Protein AF-A0A542E0C7-F1 (afdb_monomer_lite)

Radius of gyration: 16.51 Å; chains: 1; bounding box: 50×27×41 Å

Sequence (167 aa):
MDDLGLLSSGLLVVATDVERTTGIRLVLTPWDDPAEGVAALLHTDTERPTHAVWETIGLLGPGAGLALHPPRAHPTGLASPYGDLSALDTAHDVADVAQQVTQMVLWENGSDPTWPPCPDHGGVHPLRPRLDTPGWDGQERPDRPVASVRWTCPSGGGSVPVGALAP

Secondary structure (DSSP, 8-state):
--HHHHHHHHHHHHHHHHHHHH---EEEEEEEETTTTEEEEEEETT----EEESSGGGGGSTTEEEEEPPPP---TT---TTS-HHHHHHHHHHHHHHHHHHHHHHHHTTS----SBPSSSTTT-B-EEEEEPPPSSS---TTSPPSEEEEE-TTSS-EEETT----

pLDDT: mean 83.06, std 15.08, range [42.06, 96.88]

Foldseek 3Di:
DFQVVLLVVLLVLQQLQLCQPPVWGKDWAADDDVVVQFGTFIATPVAAAPDEDCALVVVPDGRYTHTDHGQDDDPPDDDDPLPDVSSQVSSQRSNQSSLSRSLSVCVVVVHQSQPPADPVDGSPHHFHWDWDDPDPPPDPDVPDDRTAIWRHDPVDDDIGGRSPHHD

Organism: NCBI:txid402171

Structure (mmCIF, N/CA/C/O backbone):
data_AF-A0A542E0C7-F1
#
_entry.id   AF-A0A542E0C7-F1
#
loop_
_atom_site.group_PDB
_atom_site.id
_atom_site.type_symbol
_atom_site.label_atom_id
_atom_site.label_alt_id
_atom_site.label_comp_id
_atom_site.label_asym_id
_atom_site.label_entity_id
_atom_site.label_seq_id
_atom_site.pdbx_PDB_ins_code
_atom_site.Cartn_x
_atom_site.Cartn_y
_atom_site.Cartn_z
_atom_site.occupancy
_atom_site.B_iso_or_equiv
_atom_site.auth_seq_id
_atom_site.auth_comp_id
_atom_site.auth_asym_id
_atom_site.auth_atom_id
_atom_site.pdbx_PDB_model_num
ATOM 1 N N . MET A 1 1 ? 9.507 -11.228 -16.740 1.00 58.22 1 MET A N 1
ATOM 2 C CA . MET A 1 1 ? 8.459 -11.066 -15.717 1.00 58.22 1 MET A CA 1
ATOM 3 C C . MET A 1 1 ? 7.371 -10.244 -16.378 1.00 58.22 1 MET A C 1
ATOM 5 O O . MET A 1 1 ? 7.741 -9.339 -17.114 1.00 58.22 1 MET A O 1
ATOM 9 N N . ASP A 1 2 ? 6.104 -10.627 -16.257 1.00 80.31 2 ASP A N 1
ATOM 10 C CA . ASP A 1 2 ? 4.994 -9.798 -16.738 1.00 80.31 2 ASP A CA 1
ATOM 11 C C . ASP A 1 2 ? 4.664 -8.702 -15.706 1.00 80.31 2 ASP A C 1
ATOM 13 O O . ASP A 1 2 ? 5.127 -8.753 -14.562 1.00 80.31 2 ASP A O 1
ATOM 17 N N . ASP A 1 3 ? 3.896 -7.695 -16.119 1.00 80.94 3 ASP A N 1
ATOM 18 C CA . ASP A 1 3 ? 3.564 -6.518 -15.302 1.00 80.94 3 ASP A CA 1
ATOM 19 C C . ASP A 1 3 ? 2.881 -6.900 -13.981 1.00 80.94 3 ASP A C 1
ATOM 21 O O . ASP A 1 3 ? 3.204 -6.375 -12.912 1.00 80.94 3 ASP A O 1
ATOM 25 N N . LEU A 1 4 ? 1.987 -7.891 -14.034 1.00 86.06 4 LEU A N 1
ATOM 26 C CA . LEU A 1 4 ? 1.304 -8.421 -12.858 1.00 86.06 4 LEU A CA 1
ATOM 27 C C . LEU A 1 4 ? 2.268 -9.146 -11.905 1.00 86.06 4 LEU A C 1
ATOM 29 O O . LEU A 1 4 ? 2.101 -9.066 -10.686 1.00 86.06 4 LEU A O 1
ATOM 33 N N . GLY A 1 5 ? 3.298 -9.818 -12.425 1.00 86.31 5 GLY A N 1
ATOM 34 C CA . GLY A 1 5 ? 4.353 -10.426 -11.620 1.00 86.31 5 GLY A CA 1
ATOM 35 C C . GLY A 1 5 ? 5.178 -9.397 -10.839 1.00 86.31 5 GLY A C 1
ATOM 36 O O . GLY A 1 5 ? 5.516 -9.645 -9.676 1.00 86.31 5 GLY A O 1
ATOM 37 N N . LEU A 1 6 ? 5.454 -8.228 -11.431 1.00 84.62 6 LEU A N 1
ATOM 38 C CA . LEU A 1 6 ? 6.149 -7.126 -10.752 1.00 84.62 6 LEU A CA 1
ATOM 39 C C . LEU A 1 6 ? 5.286 -6.519 -9.639 1.00 84.62 6 LEU A C 1
ATOM 41 O O . LEU A 1 6 ? 5.755 -6.395 -8.506 1.00 84.62 6 LEU A O 1
ATOM 45 N N . LEU A 1 7 ? 4.011 -6.235 -9.927 1.00 88.81 7 LEU A N 1
ATOM 46 C CA . LEU A 1 7 ? 3.052 -5.747 -8.928 1.00 88.81 7 LEU A CA 1
ATOM 47 C C . LEU A 1 7 ? 2.892 -6.735 -7.765 1.00 88.81 7 LEU A C 1
ATOM 49 O O . LEU A 1 7 ? 2.944 -6.341 -6.601 1.00 88.81 7 LEU A O 1
ATOM 53 N N . SER A 1 8 ? 2.765 -8.030 -8.069 1.00 90.94 8 SER A N 1
ATOM 54 C CA . SER A 1 8 ? 2.620 -9.083 -7.054 1.00 90.94 8 SER A CA 1
ATOM 55 C C . SER A 1 8 ? 3.853 -9.185 -6.154 1.00 90.94 8 SER A C 1
ATOM 57 O O . SER A 1 8 ? 3.728 -9.336 -4.938 1.00 90.94 8 SER A O 1
ATOM 59 N N . SER A 1 9 ? 5.049 -9.072 -6.739 1.00 89.38 9 SER A N 1
ATOM 60 C CA . SER A 1 9 ? 6.309 -9.102 -5.990 1.00 89.38 9 SER A CA 1
ATOM 61 C C . SER A 1 9 ? 6.451 -7.880 -5.081 1.00 89.38 9 SER A C 1
ATOM 63 O O . SER A 1 9 ? 6.821 -8.029 -3.918 1.00 89.38 9 SER A O 1
ATOM 65 N N . GLY A 1 10 ? 6.110 -6.686 -5.581 1.00 89.12 10 GLY A N 1
ATOM 66 C CA . GLY A 1 10 ? 6.085 -5.457 -4.785 1.00 89.12 10 GLY A CA 1
ATOM 67 C C . GLY A 1 10 ? 5.090 -5.541 -3.627 1.00 89.12 10 GLY A C 1
ATOM 68 O O . GLY A 1 10 ? 5.443 -5.222 -2.489 1.00 89.12 10 GLY A O 1
ATOM 69 N N . LEU A 1 11 ? 3.878 -6.051 -3.883 1.00 93.75 11 LEU A N 1
ATOM 70 C CA . LEU A 1 11 ? 2.863 -6.177 -2.839 1.00 93.75 11 LEU A CA 1
ATOM 71 C C . LEU A 1 11 ? 3.296 -7.145 -1.747 1.00 93.75 11 LEU A C 1
ATOM 73 O O . LEU A 1 11 ? 3.099 -6.835 -0.581 1.00 93.75 11 LEU A O 1
ATOM 77 N N . LEU A 1 12 ? 3.890 -8.289 -2.084 1.00 93.31 12 LEU A N 1
ATOM 78 C CA . LEU A 1 12 ? 4.292 -9.276 -1.078 1.00 93.31 12 LEU A CA 1
ATOM 79 C C . LEU A 1 12 ? 5.189 -8.662 0.012 1.00 93.31 12 LEU A C 1
ATOM 81 O O . LEU A 1 12 ? 5.022 -8.947 1.202 1.00 93.31 12 LEU A O 1
ATOM 85 N N . VAL A 1 13 ? 6.119 -7.795 -0.394 1.00 90.12 13 VAL A N 1
ATOM 86 C CA . VAL A 1 13 ? 7.037 -7.114 0.525 1.00 90.12 13 VAL A CA 1
ATOM 87 C C . VAL A 1 13 ? 6.277 -6.133 1.423 1.00 90.12 13 VAL A C 1
ATOM 89 O O . VAL A 1 13 ? 6.452 -6.154 2.639 1.00 90.12 13 VAL A O 1
ATOM 92 N N . VAL A 1 14 ? 5.395 -5.313 0.848 1.00 94.25 14 VAL A N 1
ATOM 93 C CA . VAL A 1 14 ? 4.650 -4.286 1.594 1.00 94.25 14 VAL A CA 1
ATOM 94 C C . VAL A 1 14 ? 3.541 -4.884 2.467 1.00 94.25 14 VAL A C 1
ATOM 96 O O . VAL A 1 14 ? 3.353 -4.467 3.605 1.00 94.25 14 VAL A O 1
ATOM 99 N N . ALA A 1 15 ? 2.822 -5.893 1.980 1.00 95.06 15 ALA A N 1
ATOM 100 C CA . ALA A 1 15 ? 1.766 -6.575 2.723 1.00 95.06 15 ALA A CA 1
ATOM 101 C C . ALA A 1 15 ? 2.311 -7.238 3.995 1.00 95.06 15 ALA A C 1
ATOM 103 O O . ALA A 1 15 ? 1.631 -7.250 5.018 1.00 95.06 15 ALA A O 1
ATOM 104 N N . THR A 1 16 ? 3.560 -7.716 3.959 1.00 93.81 16 THR A N 1
ATOM 105 C CA . THR A 1 16 ? 4.248 -8.244 5.145 1.00 93.81 16 THR A CA 1
ATOM 106 C C . THR A 1 16 ? 4.406 -7.174 6.230 1.00 93.81 16 THR A C 1
ATOM 108 O O . THR A 1 16 ? 4.175 -7.452 7.406 1.00 93.81 16 THR A O 1
ATOM 111 N N . ASP A 1 17 ? 4.787 -5.955 5.849 1.00 95.75 17 ASP A N 1
ATOM 112 C CA . ASP A 1 17 ? 4.906 -4.817 6.765 1.00 95.75 17 ASP A CA 1
ATOM 113 C C . ASP A 1 17 ? 3.545 -4.440 7.370 1.00 95.75 17 ASP A C 1
ATOM 115 O O . ASP A 1 17 ? 3.432 -4.267 8.587 1.00 95.75 17 ASP A O 1
ATOM 119 N N . VAL A 1 18 ? 2.508 -4.349 6.528 1.00 96.88 18 VAL A N 1
ATOM 120 C CA . VAL A 1 18 ? 1.135 -4.020 6.943 1.00 96.88 18 VAL A CA 1
ATOM 121 C C . VAL A 1 18 ? 0.612 -5.054 7.938 1.00 96.88 18 VAL A C 1
ATOM 123 O O . VAL A 1 18 ? 0.229 -4.686 9.050 1.00 96.88 18 VAL A O 1
ATOM 126 N N . GLU A 1 19 ? 0.649 -6.345 7.592 1.00 96.06 19 GLU A N 1
ATOM 127 C CA . GLU A 1 19 ? 0.102 -7.410 8.441 1.00 96.06 19 GLU A CA 1
ATOM 128 C C . GLU A 1 19 ? 0.834 -7.481 9.787 1.00 96.06 19 GLU A C 1
ATOM 130 O O . GLU A 1 19 ? 0.191 -7.594 10.829 1.00 96.06 19 GLU A O 1
ATOM 135 N N . ARG A 1 20 ? 2.168 -7.343 9.802 1.00 94.44 20 ARG A N 1
ATOM 136 C CA . ARG A 1 20 ? 2.957 -7.390 11.046 1.00 94.44 20 ARG A CA 1
ATOM 137 C C . ARG A 1 20 ? 2.637 -6.259 12.013 1.00 94.44 20 ARG A C 1
ATOM 139 O O . ARG A 1 20 ? 2.642 -6.490 13.216 1.00 94.44 20 ARG A O 1
ATOM 146 N N . THR A 1 21 ? 2.407 -5.055 11.498 1.00 95.06 21 THR A N 1
ATOM 147 C CA . THR A 1 21 ? 2.289 -3.839 12.320 1.00 95.06 21 THR A CA 1
ATOM 148 C C . THR A 1 21 ? 0.849 -3.440 12.620 1.00 95.06 21 THR A C 1
ATOM 150 O O . THR A 1 21 ? 0.605 -2.702 13.569 1.00 95.06 21 THR A O 1
ATOM 153 N N . THR A 1 22 ? -0.115 -3.917 11.829 1.00 95.81 22 THR A N 1
ATOM 154 C CA . THR A 1 22 ? -1.529 -3.523 11.954 1.00 95.81 22 THR A CA 1
ATOM 155 C C . THR A 1 22 ? -2.492 -4.705 12.031 1.00 95.81 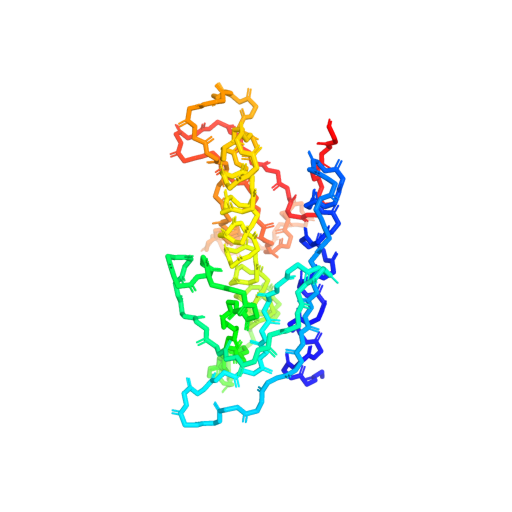22 THR A C 1
ATOM 157 O O . THR A 1 22 ? -3.637 -4.530 12.439 1.00 95.81 22 THR A O 1
ATOM 160 N N . GLY A 1 23 ? -2.067 -5.905 11.623 1.00 94.94 23 GLY A N 1
ATOM 161 C CA . GLY A 1 23 ? -2.951 -7.059 11.445 1.00 94.94 23 GLY A CA 1
ATOM 162 C C . GLY A 1 23 ? -3.857 -6.984 10.208 1.00 94.94 23 GLY A C 1
ATOM 163 O O . GLY A 1 23 ? -4.619 -7.920 9.973 1.00 94.94 23 GLY A O 1
ATOM 164 N N . ILE A 1 24 ? -3.787 -5.912 9.410 1.00 95.44 24 ILE A N 1
ATOM 165 C CA . ILE A 1 24 ? -4.554 -5.769 8.166 1.00 95.44 24 ILE A CA 1
ATOM 166 C C . ILE A 1 24 ? -3.918 -6.642 7.080 1.00 95.44 24 ILE A C 1
ATOM 168 O O . ILE A 1 24 ? -2.702 -6.638 6.887 1.00 95.44 24 ILE A O 1
ATOM 172 N N . ARG A 1 25 ? -4.747 -7.380 6.342 1.00 95.94 25 ARG A N 1
ATOM 173 C CA . ARG A 1 25 ? -4.317 -8.194 5.202 1.00 95.94 25 ARG A CA 1
ATOM 174 C C . ARG A 1 25 ? -4.708 -7.526 3.899 1.00 95.94 25 ARG A C 1
ATOM 176 O O . ARG A 1 25 ? -5.879 -7.222 3.686 1.00 95.94 25 ARG A O 1
ATOM 183 N N . LEU A 1 26 ? -3.721 -7.332 3.030 1.00 95.44 26 LEU A N 1
ATOM 184 C CA . LEU A 1 26 ? -3.912 -6.759 1.702 1.00 95.44 26 LEU A CA 1
ATOM 185 C C . LEU A 1 26 ? -3.899 -7.842 0.626 1.00 95.44 26 LEU A C 1
ATOM 187 O O . LEU A 1 26 ? -3.150 -8.816 0.711 1.00 95.44 26 LEU A O 1
ATOM 191 N N . VAL A 1 27 ? -4.704 -7.633 -0.411 1.00 95.00 27 VAL A N 1
ATOM 192 C CA . VAL A 1 27 ? -4.847 -8.531 -1.557 1.00 95.00 27 VAL A CA 1
ATOM 193 C C . VAL A 1 27 ? -4.710 -7.734 -2.848 1.00 95.00 27 VAL A C 1
ATOM 195 O O . VAL A 1 27 ? -5.273 -6.647 -2.978 1.00 95.00 27 VAL A O 1
ATOM 198 N N . LEU A 1 28 ? -3.969 -8.298 -3.807 1.00 94.44 28 LEU A N 1
ATOM 199 C CA . LEU A 1 28 ? -3.942 -7.834 -5.191 1.00 94.44 28 LEU A CA 1
ATOM 200 C C . LEU A 1 28 ? -4.913 -8.672 -6.015 1.00 94.44 28 LEU A C 1
ATOM 202 O O . LEU A 1 28 ? -4.738 -9.888 -6.120 1.00 94.44 28 LEU A O 1
ATOM 206 N N . THR A 1 29 ? -5.882 -8.025 -6.649 1.00 93.81 29 THR A N 1
ATOM 207 C CA . THR A 1 29 ? -6.764 -8.676 -7.621 1.00 93.81 29 THR A CA 1
ATOM 208 C C . THR A 1 29 ? -6.445 -8.150 -9.019 1.00 93.81 29 THR A C 1
ATOM 210 O O . THR A 1 29 ? -6.456 -6.933 -9.206 1.00 93.81 29 THR A O 1
ATOM 213 N N . PRO A 1 30 ? -6.161 -9.016 -10.013 1.00 93.31 30 PRO A N 1
ATOM 214 C CA . PRO A 1 30 ? -5.972 -8.581 -11.394 1.00 93.31 30 PRO A CA 1
ATOM 215 C C . PRO A 1 30 ? -7.197 -7.824 -11.907 1.00 93.31 30 PRO A C 1
ATOM 217 O O . PRO A 1 30 ? -8.332 -8.223 -11.640 1.00 93.31 30 PRO A O 1
ATOM 220 N N . TRP A 1 31 ? -6.965 -6.753 -12.657 1.00 92.38 31 TRP A N 1
ATOM 221 C CA . TRP A 1 31 ? -8.019 -5.902 -13.193 1.00 92.38 31 TRP A CA 1
ATOM 222 C C . TRP A 1 31 ? -7.640 -5.481 -14.605 1.00 92.38 31 TRP A C 1
ATOM 224 O O . TRP A 1 31 ? -6.596 -4.874 -14.796 1.00 92.38 31 TRP A O 1
ATOM 234 N N . ASP A 1 32 ? -8.453 -5.847 -15.590 1.00 85.00 32 ASP A N 1
ATOM 235 C CA . ASP A 1 32 ? -8.175 -5.579 -17.003 1.00 85.00 32 ASP A CA 1
ATOM 236 C C . ASP A 1 32 ? -9.035 -4.404 -17.475 1.00 85.00 32 ASP A C 1
ATOM 238 O O . ASP A 1 32 ? -10.106 -4.591 -18.055 1.00 85.00 32 ASP A O 1
ATOM 242 N N . ASP A 1 33 ? -8.592 -3.186 -17.150 1.00 85.88 33 ASP A N 1
ATOM 243 C CA . ASP A 1 33 ? -9.200 -1.951 -17.653 1.00 85.88 33 ASP A CA 1
ATOM 244 C C . ASP A 1 33 ? -8.176 -1.152 -18.475 1.00 85.88 33 ASP A C 1
ATOM 246 O O . ASP A 1 33 ? -7.495 -0.260 -17.957 1.00 85.88 33 ASP A O 1
ATOM 250 N N . PRO A 1 34 ? -8.036 -1.464 -19.775 1.00 78.12 34 PRO A N 1
ATOM 251 C CA . PRO A 1 34 ? -7.058 -0.814 -20.638 1.00 78.12 34 PRO A CA 1
ATOM 252 C C . PRO A 1 34 ? -7.439 0.623 -21.015 1.00 78.12 34 PRO A C 1
ATOM 254 O O . PRO A 1 34 ? -6.571 1.365 -21.471 1.00 78.12 34 PRO A O 1
ATOM 257 N N . ALA A 1 35 ? -8.707 1.025 -20.860 1.00 84.44 35 ALA A N 1
ATOM 258 C CA . ALA A 1 35 ? -9.133 2.398 -21.136 1.00 84.44 35 ALA A CA 1
ATOM 259 C C . ALA A 1 35 ? -8.595 3.355 -20.066 1.00 84.44 35 ALA A C 1
ATOM 261 O O . ALA A 1 35 ? -8.113 4.441 -20.385 1.00 84.44 35 ALA A O 1
ATOM 262 N N . GLU A 1 36 ? -8.623 2.895 -18.819 1.00 84.00 36 GLU A N 1
ATOM 263 C CA . GLU A 1 36 ? -8.136 3.614 -17.645 1.00 84.00 36 GLU A CA 1
ATOM 264 C C . GLU A 1 36 ? -6.675 3.255 -17.296 1.00 84.00 36 GLU A C 1
ATOM 266 O O . GLU A 1 36 ? -6.045 3.882 -16.446 1.00 84.00 36 GLU A O 1
ATOM 271 N N . GLY A 1 37 ? -6.098 2.256 -17.971 1.00 86.81 37 GLY A N 1
ATOM 272 C CA . GLY A 1 37 ? -4.717 1.817 -17.768 1.00 86.81 37 GLY A CA 1
ATOM 273 C C . GLY A 1 37 ? -4.484 1.145 -16.414 1.00 86.81 37 GLY A C 1
ATOM 274 O O . GLY A 1 37 ? -3.374 1.214 -15.886 1.00 86.81 37 GLY A O 1
ATOM 275 N N . VAL A 1 38 ? -5.513 0.531 -15.831 1.00 89.56 38 VAL A N 1
ATOM 276 C CA . VAL A 1 38 ? -5.438 -0.180 -14.548 1.00 89.56 38 VAL A CA 1
ATOM 277 C C . VAL A 1 38 ? -5.121 -1.647 -14.819 1.00 89.56 38 VAL A C 1
ATOM 279 O O . VAL A 1 38 ? -5.756 -2.261 -15.671 1.00 89.56 38 VAL A O 1
ATOM 282 N N . ALA A 1 39 ? -4.139 -2.195 -14.099 1.00 90.75 39 ALA A N 1
ATOM 283 C CA . ALA A 1 39 ? -3.708 -3.592 -14.227 1.00 90.75 39 ALA A CA 1
ATOM 284 C C . ALA A 1 39 ? -4.129 -4.464 -13.032 1.00 90.75 39 ALA A C 1
ATOM 286 O O . ALA A 1 39 ? -4.224 -5.691 -13.137 1.00 90.75 39 ALA A O 1
ATOM 287 N N . ALA A 1 40 ? -4.346 -3.847 -11.870 1.00 93.75 40 ALA A N 1
ATOM 288 C CA . ALA A 1 40 ? -4.770 -4.539 -10.665 1.00 93.75 40 ALA A CA 1
ATOM 289 C C . ALA A 1 40 ? -5.458 -3.589 -9.682 1.00 93.75 40 ALA A C 1
ATOM 291 O O . ALA A 1 40 ? -5.297 -2.372 -9.758 1.00 93.75 40 ALA A O 1
ATOM 292 N N . LEU A 1 41 ? -6.190 -4.161 -8.731 1.00 94.88 41 LEU A N 1
ATOM 293 C CA . LEU A 1 41 ? -6.765 -3.462 -7.589 1.00 94.88 41 LEU A CA 1
ATOM 294 C C . LEU A 1 41 ? -6.130 -3.959 -6.297 1.00 94.88 41 LEU A C 1
ATOM 296 O O . LEU A 1 41 ? -6.019 -5.169 -6.083 1.00 94.88 41 LEU A O 1
ATOM 300 N N . LEU A 1 42 ? -5.765 -3.021 -5.428 1.00 95.44 42 LEU A N 1
ATOM 301 C CA . LEU A 1 42 ? -5.356 -3.285 -4.057 1.00 95.44 42 LEU A CA 1
ATOM 302 C C . LEU A 1 42 ? -6.529 -3.049 -3.105 1.00 95.44 42 LEU A C 1
ATOM 304 O O . LEU A 1 42 ? -7.162 -1.995 -3.140 1.00 95.44 42 LEU A O 1
ATOM 308 N N . HIS A 1 43 ? -6.809 -4.018 -2.242 1.00 94.75 43 HIS A N 1
ATOM 309 C CA . HIS A 1 43 ? -7.902 -3.945 -1.270 1.00 94.75 43 HIS A CA 1
ATOM 310 C C . HIS A 1 43 ? -7.613 -4.832 -0.053 1.00 94.75 43 HIS A C 1
ATOM 312 O O . HIS A 1 43 ? -6.593 -5.529 -0.011 1.00 94.75 43 HIS A O 1
ATOM 318 N N . THR A 1 44 ? -8.500 -4.814 0.942 1.00 93.75 44 THR A N 1
ATOM 319 C CA . THR A 1 44 ? -8.405 -5.725 2.095 1.00 93.75 44 THR A CA 1
ATOM 320 C C . THR A 1 44 ? -8.932 -7.124 1.764 1.00 93.75 44 THR A C 1
ATOM 322 O O . THR A 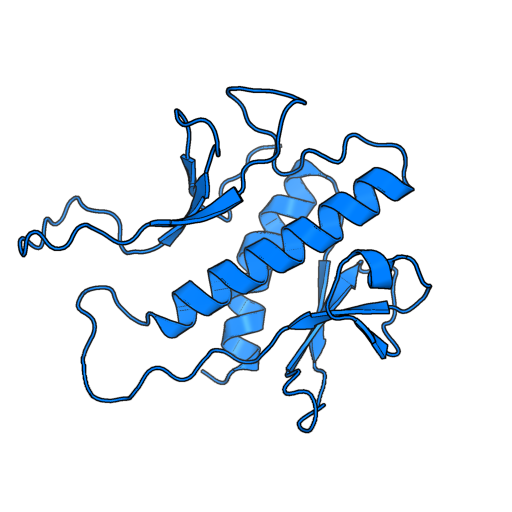1 44 ? -9.760 -7.292 0.870 1.00 93.75 44 THR A O 1
ATOM 325 N N . ASP A 1 45 ? -8.490 -8.160 2.481 1.00 92.12 45 ASP A N 1
ATOM 326 C CA . ASP A 1 45 ? -8.930 -9.548 2.240 1.00 92.12 45 ASP A CA 1
ATOM 327 C C . ASP A 1 45 ? -10.414 -9.821 2.556 1.00 92.12 45 ASP A C 1
ATOM 329 O O . ASP A 1 45 ? -10.965 -10.848 2.147 1.00 92.12 45 ASP A O 1
ATOM 333 N N . THR A 1 46 ? -11.079 -8.895 3.246 1.00 86.75 46 THR A N 1
ATOM 334 C CA . THR A 1 46 ? -12.517 -8.940 3.536 1.00 86.75 46 THR A CA 1
ATOM 335 C C . THR A 1 46 ? -13.367 -8.374 2.396 1.00 86.75 46 THR A C 1
ATOM 337 O O . THR A 1 46 ? -14.565 -8.665 2.316 1.00 86.75 46 THR A O 1
ATOM 340 N N . GLU A 1 47 ? -12.761 -7.611 1.488 1.00 84.56 47 GLU A N 1
ATOM 341 C CA . GLU A 1 47 ? -13.433 -6.959 0.370 1.00 84.56 47 GLU A CA 1
ATOM 342 C C . GLU A 1 47 ? -13.356 -7.786 -0.913 1.00 84.56 47 GLU A C 1
ATOM 344 O O . GLU A 1 47 ? -12.411 -8.530 -1.179 1.00 84.56 47 GLU A O 1
ATOM 349 N N . ARG A 1 48 ? -14.383 -7.633 -1.752 1.00 88.50 48 ARG A N 1
ATOM 350 C CA . ARG A 1 48 ? -14.389 -8.130 -3.130 1.00 88.50 48 ARG A CA 1
ATOM 351 C C . ARG A 1 48 ? -14.618 -6.939 -4.045 1.00 88.50 48 ARG A C 1
ATOM 353 O O . ARG A 1 48 ? -15.771 -6.516 -4.167 1.00 88.50 48 ARG A O 1
ATOM 360 N N . PRO A 1 49 ? -13.559 -6.366 -4.633 1.00 90.94 49 PRO A N 1
ATOM 361 C CA . PRO A 1 49 ? -13.705 -5.160 -5.416 1.00 90.94 49 PRO A CA 1
ATOM 362 C C . PRO A 1 49 ? -14.570 -5.424 -6.653 1.00 90.94 49 PRO A C 1
ATOM 364 O O . PRO A 1 49 ? -14.469 -6.459 -7.311 1.00 90.94 49 PRO A O 1
ATOM 367 N N . THR A 1 50 ? -15.451 -4.477 -6.944 1.00 92.75 50 THR A N 1
ATOM 368 C CA . THR A 1 50 ? -16.377 -4.477 -8.087 1.00 92.75 50 THR A CA 1
ATOM 369 C C . THR A 1 50 ? -16.157 -3.277 -9.001 1.00 92.75 50 THR A C 1
ATOM 371 O O . THR A 1 50 ? -16.708 -3.236 -10.098 1.00 92.75 50 THR A O 1
ATOM 374 N N . HIS A 1 51 ? -15.355 -2.312 -8.556 1.00 91.88 51 HIS A N 1
ATOM 375 C CA . HIS A 1 51 ? -14.971 -1.128 -9.303 1.00 91.88 51 HIS A CA 1
ATOM 376 C C . HIS A 1 51 ? -13.611 -0.620 -8.811 1.00 91.88 51 HIS A C 1
ATOM 378 O O . HIS A 1 51 ? -13.228 -0.837 -7.658 1.00 91.88 51 HIS A O 1
ATOM 384 N N . ALA A 1 52 ? -12.900 0.059 -9.706 1.00 92.12 52 ALA A N 1
ATOM 385 C CA . ALA A 1 52 ? -11.627 0.702 -9.426 1.00 92.12 52 ALA A CA 1
ATOM 386 C C . ALA A 1 52 ? -11.848 2.106 -8.847 1.00 92.12 52 ALA A C 1
ATOM 388 O O . ALA A 1 52 ? -12.709 2.848 -9.327 1.00 92.12 52 ALA A O 1
ATOM 389 N N . VAL A 1 53 ? -11.043 2.491 -7.859 1.00 91.94 53 VAL A N 1
ATOM 390 C CA . VAL A 1 53 ? -10.948 3.878 -7.386 1.00 91.94 53 VAL A CA 1
ATOM 391 C C . VAL A 1 53 ? -9.511 4.357 -7.482 1.00 91.94 53 VAL A C 1
ATOM 393 O O . VAL A 1 53 ? -8.589 3.570 -7.333 1.00 91.94 53 VAL A O 1
ATOM 396 N N . TRP A 1 54 ? -9.311 5.642 -7.744 1.00 88.94 54 TRP A N 1
ATOM 397 C CA . TRP A 1 54 ? -7.978 6.218 -7.961 1.00 88.94 54 TRP A CA 1
ATOM 398 C C . TRP A 1 54 ? -7.386 6.864 -6.712 1.00 88.94 54 TRP A C 1
ATOM 400 O O . TRP A 1 54 ? -6.177 7.032 -6.600 1.00 88.94 54 TRP A O 1
ATOM 410 N N . GLU A 1 55 ? -8.254 7.228 -5.774 1.00 87.31 55 GLU A N 1
ATOM 411 C CA . GLU A 1 55 ? -7.905 7.930 -4.550 1.00 87.31 55 GLU A CA 1
ATOM 412 C C . GLU A 1 55 ? -8.578 7.241 -3.365 1.00 87.31 55 GLU A C 1
ATOM 414 O O . GLU A 1 55 ? -9.692 6.718 -3.471 1.00 87.31 55 GLU A O 1
ATOM 419 N N . THR A 1 56 ? -7.930 7.304 -2.207 1.00 85.00 56 THR A N 1
ATOM 420 C CA . THR A 1 56 ? -8.417 6.721 -0.949 1.00 85.00 56 THR A CA 1
ATOM 421 C C . THR A 1 56 ? -9.786 7.199 -0.513 1.00 85.00 56 THR A C 1
ATOM 423 O O . THR A 1 56 ? -10.531 6.429 0.081 1.00 85.00 56 THR A O 1
ATOM 426 N N . ILE A 1 57 ? -10.158 8.443 -0.823 1.00 79.69 57 ILE A N 1
ATOM 427 C CA . ILE A 1 57 ? -11.496 8.953 -0.505 1.00 79.69 57 ILE A CA 1
ATOM 428 C C . ILE A 1 57 ? -12.601 8.158 -1.220 1.00 79.69 57 ILE A C 1
ATOM 430 O O . ILE A 1 57 ? -13.710 8.050 -0.703 1.00 79.69 57 ILE A O 1
ATOM 434 N N . GLY A 1 58 ? -12.294 7.561 -2.377 1.00 80.06 58 GLY A N 1
ATOM 435 C CA . GLY A 1 58 ? -13.195 6.661 -3.093 1.00 80.06 58 GLY A CA 1
ATOM 436 C C . GLY A 1 58 ? -13.289 5.263 -2.474 1.00 80.06 58 GLY A C 1
ATOM 437 O O . GLY A 1 58 ? -14.246 4.549 -2.756 1.00 80.06 58 GLY A O 1
ATOM 438 N N . LEU A 1 59 ? -12.341 4.877 -1.612 1.00 83.12 59 LEU A N 1
ATOM 439 C CA . LEU A 1 59 ? -12.277 3.547 -0.997 1.00 83.12 59 LEU A CA 1
ATOM 440 C C . LEU A 1 59 ? -13.354 3.327 0.081 1.00 83.12 59 LEU A C 1
ATOM 442 O O . LEU A 1 59 ? -13.652 2.190 0.408 1.00 83.12 59 LEU A O 1
ATOM 446 N N . LEU A 1 60 ? -13.991 4.392 0.581 1.00 75.56 60 LEU A N 1
ATOM 447 C CA . LEU A 1 60 ? -15.012 4.362 1.647 1.00 75.56 60 LEU A CA 1
ATOM 448 C C . LEU A 1 60 ? -16.290 3.550 1.308 1.00 75.56 60 LEU A C 1
ATOM 450 O O . LEU A 1 60 ? -17.222 3.480 2.112 1.00 75.56 60 LEU A O 1
ATOM 454 N N . GLY A 1 61 ? -16.404 3.013 0.090 1.00 75.19 61 GLY A N 1
ATOM 455 C CA . GLY A 1 61 ? -17.561 2.259 -0.385 1.00 75.19 61 GLY A CA 1
ATOM 456 C C . GLY A 1 61 ? -17.328 0.743 -0.366 1.00 75.19 61 GLY A C 1
ATOM 457 O O . GLY A 1 61 ? -16.252 0.286 -0.747 1.00 75.19 61 GLY A O 1
ATOM 458 N N . PRO A 1 62 ? -18.341 -0.075 -0.016 1.00 75.06 62 PRO A N 1
ATOM 459 C CA . PRO A 1 62 ? -18.197 -1.525 -0.043 1.00 75.06 62 PRO A CA 1
ATOM 460 C C . PRO A 1 62 ? -17.848 -2.017 -1.453 1.00 75.06 62 PRO A C 1
ATOM 462 O O . PRO A 1 62 ? -18.513 -1.673 -2.432 1.00 75.06 62 PRO A O 1
ATOM 465 N N . GLY A 1 63 ? -16.826 -2.870 -1.542 1.00 83.06 63 GLY A N 1
ATOM 466 C CA . GLY A 1 63 ? -16.377 -3.434 -2.813 1.00 83.06 63 GLY A CA 1
ATOM 467 C C . GLY A 1 63 ? -15.637 -2.434 -3.705 1.00 83.06 63 GLY A C 1
ATOM 468 O O . GLY A 1 63 ? -15.672 -2.597 -4.926 1.00 83.06 63 GLY A O 1
ATOM 469 N N . ALA A 1 64 ? -14.995 -1.420 -3.125 1.00 87.50 64 ALA A N 1
ATOM 470 C CA . ALA A 1 64 ? -13.983 -0.610 -3.793 1.00 87.50 64 ALA A CA 1
ATOM 471 C C . ALA A 1 64 ? -12.599 -1.281 -3.700 1.00 87.50 64 ALA A C 1
ATOM 473 O O . ALA A 1 64 ? -12.335 -2.080 -2.804 1.00 87.50 64 ALA A O 1
ATOM 474 N N . GLY A 1 65 ? -11.709 -0.963 -4.638 1.00 91.06 65 GLY A N 1
ATOM 475 C CA . GLY A 1 65 ? -10.288 -1.299 -4.558 1.00 91.06 65 GLY A CA 1
ATOM 476 C C . GLY A 1 65 ? -9.455 -0.192 -5.193 1.00 91.06 65 GLY A C 1
ATOM 477 O O . GLY A 1 65 ? -9.855 0.362 -6.220 1.00 91.06 65 GLY A O 1
ATOM 478 N N . LEU A 1 66 ? -8.323 0.154 -4.579 1.00 93.38 66 LEU A N 1
ATOM 479 C CA . LEU A 1 66 ? -7.458 1.228 -5.059 1.00 93.38 66 LEU A CA 1
ATOM 480 C C . LEU A 1 66 ? -6.674 0.746 -6.286 1.00 93.38 66 LEU A C 1
ATOM 482 O O . LEU A 1 66 ? -6.035 -0.308 -6.260 1.00 93.38 66 LEU A O 1
ATOM 486 N N . ALA A 1 67 ? -6.775 1.500 -7.372 1.00 92.94 67 ALA A N 1
ATOM 487 C CA . ALA A 1 67 ? -6.222 1.165 -8.669 1.00 92.94 67 ALA A CA 1
ATOM 488 C C . ALA A 1 67 ? -4.692 1.170 -8.647 1.00 92.94 67 ALA A C 1
ATOM 490 O O . ALA A 1 67 ? -4.057 2.084 -8.121 1.00 92.94 67 ALA A O 1
ATOM 491 N N . LEU A 1 68 ? -4.109 0.146 -9.264 1.00 90.81 68 LEU A N 1
ATOM 492 C CA . LEU A 1 68 ? -2.685 0.038 -9.539 1.00 90.81 68 LEU A CA 1
ATOM 493 C C . LEU A 1 68 ? -2.459 -0.017 -11.047 1.00 90.81 68 LEU A C 1
ATOM 495 O O . LEU A 1 68 ? -3.073 -0.808 -11.772 1.00 90.81 68 LEU A O 1
ATOM 499 N N . HIS A 1 69 ? -1.534 0.817 -11.503 1.00 85.56 69 HIS A N 1
ATOM 500 C CA . HIS A 1 69 ? -1.094 0.854 -12.889 1.00 85.56 69 HIS A CA 1
ATOM 501 C C . HIS A 1 69 ? -0.024 -0.199 -13.144 1.00 85.56 69 HIS A C 1
ATOM 503 O O . HIS A 1 69 ? 0.736 -0.533 -12.230 1.00 85.56 69 HIS A O 1
ATOM 509 N N . PRO A 1 70 ? 0.076 -0.710 -14.382 1.00 78.50 70 PRO A N 1
ATOM 510 C CA . PRO A 1 70 ? 1.232 -1.500 -14.755 1.00 78.50 70 PRO A CA 1
ATOM 511 C C . PRO A 1 70 ? 2.513 -0.661 -14.585 1.00 78.50 70 PRO A C 1
ATOM 513 O O . PRO A 1 70 ? 2.459 0.577 -14.654 1.00 78.50 70 PRO A O 1
ATOM 516 N N . PRO A 1 71 ? 3.671 -1.317 -14.394 1.00 73.38 71 PRO A N 1
ATOM 517 C CA . PRO A 1 71 ? 4.963 -0.649 -14.379 1.00 73.38 71 PRO A CA 1
ATOM 518 C C . PRO A 1 71 ? 5.086 0.288 -15.578 1.00 73.38 71 PRO A C 1
ATOM 520 O O . PRO A 1 71 ? 4.798 -0.090 -16.718 1.00 73.38 71 PRO A O 1
ATOM 523 N N . ARG A 1 72 ? 5.553 1.518 -15.356 1.00 66.38 72 ARG A N 1
ATOM 524 C CA . ARG A 1 72 ? 5.892 2.389 -16.483 1.00 66.38 72 ARG A CA 1
ATOM 525 C C . ARG A 1 72 ? 7.065 1.760 -17.227 1.00 66.38 72 ARG A C 1
ATOM 527 O O . ARG A 1 72 ? 8.146 1.601 -16.663 1.00 66.38 72 ARG A O 1
ATOM 534 N N . ALA A 1 73 ? 6.863 1.422 -18.498 1.00 58.09 73 ALA A N 1
ATOM 535 C CA . ALA A 1 73 ? 7.957 0.998 -19.357 1.00 58.09 73 ALA A CA 1
ATOM 536 C C . ALA A 1 73 ? 8.981 2.140 -19.452 1.00 58.09 73 ALA A C 1
ATOM 538 O O . ALA A 1 73 ? 8.711 3.184 -20.053 1.00 58.09 73 ALA A O 1
ATOM 539 N N . HIS A 1 74 ? 10.158 1.959 -18.851 1.00 55.72 74 HIS A N 1
ATOM 540 C CA . HIS A 1 74 ? 11.271 2.877 -19.074 1.00 55.72 74 HIS A CA 1
ATOM 541 C C . HIS A 1 74 ? 11.749 2.744 -20.523 1.00 55.72 74 HIS A C 1
ATOM 543 O O . HIS A 1 74 ? 11.764 1.627 -21.051 1.00 55.72 74 HIS A O 1
ATOM 549 N N . PRO A 1 75 ? 12.153 3.845 -21.185 1.00 50.81 75 PRO A N 1
ATOM 550 C CA . PRO A 1 75 ? 12.688 3.775 -22.535 1.00 50.81 75 PRO A CA 1
ATOM 551 C C . PRO A 1 75 ? 13.847 2.774 -22.577 1.00 50.81 75 PRO A C 1
ATOM 553 O O . PRO A 1 75 ? 14.901 2.978 -21.973 1.00 50.81 75 PRO A O 1
ATOM 556 N N . THR A 1 76 ? 13.644 1.669 -23.288 1.00 47.94 76 THR A N 1
ATOM 557 C CA . THR A 1 76 ? 14.662 0.640 -23.492 1.00 47.94 76 THR A CA 1
ATOM 558 C C . THR A 1 76 ? 15.857 1.259 -24.213 1.00 47.94 76 THR A C 1
ATOM 560 O O . THR A 1 76 ? 15.704 1.766 -25.324 1.00 47.94 76 THR A O 1
ATOM 563 N N . GLY A 1 77 ? 17.047 1.219 -23.608 1.00 42.06 77 GLY A N 1
ATOM 564 C CA . GLY A 1 77 ? 18.276 1.675 -24.272 1.00 42.06 77 GLY A CA 1
ATOM 565 C C . GLY A 1 77 ? 19.409 2.120 -23.350 1.00 42.06 77 GLY A C 1
ATOM 566 O O . GLY A 1 77 ? 20.558 2.142 -23.783 1.00 42.06 77 GLY A O 1
ATOM 567 N N . LEU A 1 78 ? 19.124 2.423 -22.083 1.00 44.47 78 LEU A N 1
ATOM 568 C CA . LEU A 1 78 ? 20.147 2.718 -21.081 1.00 44.47 78 LEU A CA 1
ATOM 569 C C . LEU A 1 78 ? 20.115 1.626 -20.016 1.00 44.47 78 LEU A C 1
ATOM 571 O O . LEU A 1 78 ? 19.171 1.539 -19.236 1.00 44.47 78 LEU A O 1
ATOM 575 N N . ALA A 1 79 ? 21.143 0.776 -19.996 1.00 49.06 79 ALA A N 1
ATOM 576 C CA . ALA A 1 79 ? 21.394 -0.078 -18.846 1.00 49.06 79 ALA A CA 1
ATOM 577 C C . ALA A 1 79 ? 21.620 0.841 -17.638 1.00 49.06 79 ALA A C 1
ATOM 579 O O . ALA A 1 79 ? 22.620 1.557 -17.575 1.00 49.06 79 ALA A O 1
ATOM 580 N N . SER A 1 80 ? 20.655 0.880 -16.721 1.00 51.84 80 SER A N 1
ATOM 581 C CA . SER A 1 80 ? 20.828 1.593 -15.462 1.00 51.84 80 SER A CA 1
ATOM 582 C C . SER A 1 80 ? 21.889 0.854 -14.642 1.00 51.84 80 SER A C 1
ATOM 584 O O . SER A 1 80 ? 21.752 -0.357 -14.443 1.00 51.84 80 SER A O 1
ATOM 586 N N . PRO A 1 81 ? 22.921 1.541 -14.118 1.00 51.00 81 PRO A N 1
ATOM 587 C CA . PRO A 1 81 ? 23.884 0.922 -13.205 1.00 51.00 81 PRO A CA 1
ATOM 588 C C . PRO A 1 81 ? 23.238 0.500 -11.871 1.00 51.00 81 PRO A C 1
ATOM 590 O O . PRO A 1 81 ? 23.878 -0.143 -11.048 1.00 51.00 81 PRO A O 1
ATOM 593 N N . TYR A 1 82 ? 21.963 0.840 -11.656 1.00 51.09 82 TYR A N 1
ATOM 594 C CA . TYR A 1 82 ? 21.220 0.599 -10.421 1.00 51.09 82 TYR A CA 1
ATOM 595 C C . TYR A 1 82 ? 20.207 -0.554 -10.521 1.00 51.09 82 TYR A C 1
ATOM 597 O O . TYR A 1 82 ? 19.432 -0.759 -9.590 1.00 51.09 82 TYR A O 1
ATOM 605 N N . GLY A 1 83 ? 20.206 -1.308 -11.627 1.00 59.69 83 GLY A N 1
ATOM 606 C CA . GLY A 1 83 ? 19.259 -2.400 -11.868 1.00 59.69 83 GLY A CA 1
ATOM 607 C C . GLY A 1 83 ? 17.965 -1.944 -12.548 1.00 59.69 83 GLY A C 1
ATOM 608 O O . GLY A 1 83 ? 17.914 -0.891 -13.185 1.00 59.69 83 GLY A O 1
ATOM 609 N N . ASP A 1 84 ? 16.924 -2.769 -12.456 1.00 67.12 84 ASP A N 1
ATOM 610 C CA . ASP A 1 84 ? 15.636 -2.518 -13.101 1.00 67.12 84 ASP A CA 1
ATOM 611 C C . ASP A 1 84 ? 14.854 -1.409 -12.373 1.00 67.12 84 ASP A C 1
ATOM 613 O O . ASP A 1 84 ? 14.147 -1.655 -11.395 1.00 67.12 84 ASP A O 1
ATOM 617 N N . LEU A 1 85 ? 14.994 -0.168 -12.852 1.00 69.62 85 LEU A N 1
ATOM 618 C CA . LEU A 1 85 ? 14.283 0.999 -12.315 1.00 69.62 85 LEU A CA 1
ATOM 619 C C . LEU A 1 85 ? 12.757 0.834 -12.383 1.00 69.62 85 LEU A C 1
ATOM 621 O O . LEU A 1 85 ? 12.061 1.386 -11.537 1.00 69.62 85 LEU A O 1
ATOM 625 N N . SER A 1 86 ? 12.235 0.038 -13.325 1.00 73.12 86 SER A N 1
ATOM 626 C CA . SER A 1 86 ? 10.790 -0.206 -13.421 1.00 73.12 86 SER A CA 1
ATOM 627 C C . SER A 1 86 ? 10.272 -1.009 -12.226 1.00 73.12 86 SER A C 1
ATOM 629 O O . SER A 1 86 ? 9.190 -0.726 -11.715 1.00 73.12 86 SER A O 1
ATOM 631 N N . ALA A 1 87 ? 11.072 -1.946 -11.711 1.00 78.12 87 ALA A N 1
ATOM 632 C CA . ALA A 1 87 ? 10.736 -2.710 -10.516 1.00 78.12 87 ALA A CA 1
ATOM 633 C C . ALA A 1 87 ? 10.756 -1.836 -9.252 1.00 78.12 87 ALA A C 1
ATOM 635 O O . ALA A 1 87 ? 9.930 -2.027 -8.360 1.00 78.12 87 ALA A O 1
ATOM 636 N N . LEU A 1 88 ? 11.668 -0.861 -9.181 1.00 80.25 88 LEU A N 1
ATOM 637 C CA . LEU A 1 88 ? 11.754 0.074 -8.057 1.00 80.25 88 LEU A CA 1
ATOM 638 C C . LEU A 1 88 ? 10.605 1.078 -8.050 1.00 80.25 88 LEU A C 1
ATOM 640 O O . LEU A 1 88 ? 9.992 1.270 -7.001 1.00 80.25 88 LEU A O 1
ATOM 644 N N . ASP A 1 89 ? 10.274 1.655 -9.205 1.00 83.44 89 ASP A N 1
ATOM 645 C CA . ASP A 1 89 ? 9.107 2.530 -9.350 1.00 83.44 89 ASP A CA 1
ATOM 646 C C . ASP A 1 89 ? 7.821 1.767 -9.002 1.00 83.44 89 ASP A C 1
ATOM 648 O O . ASP A 1 89 ? 7.014 2.240 -8.208 1.00 83.44 89 ASP A O 1
ATOM 652 N N . THR A 1 90 ? 7.685 0.528 -9.486 1.00 86.50 90 THR A N 1
ATOM 653 C CA . THR A 1 90 ? 6.543 -0.338 -9.149 1.00 86.50 90 THR A CA 1
ATOM 654 C C . THR A 1 90 ? 6.458 -0.608 -7.648 1.00 86.50 90 THR A C 1
ATOM 656 O O . THR A 1 90 ? 5.387 -0.508 -7.057 1.00 86.50 90 THR A O 1
ATOM 659 N N . ALA A 1 91 ? 7.577 -0.937 -6.997 1.00 88.62 91 ALA A N 1
ATOM 660 C CA . ALA A 1 91 ? 7.597 -1.169 -5.556 1.00 88.62 91 ALA A CA 1
ATOM 661 C C . ALA A 1 91 ? 7.257 0.103 -4.759 1.00 88.62 91 ALA A C 1
ATOM 663 O O . ALA A 1 91 ? 6.608 0.012 -3.717 1.00 88.62 91 ALA A O 1
ATOM 664 N N . HIS A 1 92 ? 7.669 1.279 -5.241 1.00 90.88 92 HIS A N 1
ATOM 665 C CA . HIS A 1 92 ? 7.314 2.561 -4.643 1.00 90.88 92 HIS A CA 1
ATOM 666 C C . HIS A 1 92 ? 5.813 2.834 -4.766 1.00 90.88 92 HIS A C 1
ATOM 668 O O . HIS A 1 92 ? 5.173 3.144 -3.763 1.00 90.88 92 HIS A O 1
ATOM 674 N N . ASP A 1 93 ? 5.250 2.670 -5.962 1.00 90.75 93 ASP A N 1
ATOM 675 C CA . ASP A 1 93 ? 3.829 2.909 -6.223 1.00 90.75 93 ASP A CA 1
ATOM 676 C C . ASP A 1 93 ? 2.949 1.947 -5.416 1.00 90.75 93 ASP A C 1
ATOM 678 O O . ASP A 1 93 ? 1.983 2.366 -4.780 1.00 90.75 93 ASP A O 1
ATOM 682 N N . VAL A 1 94 ? 3.332 0.669 -5.329 1.00 93.56 94 VAL A N 1
ATOM 683 C CA . VAL A 1 94 ? 2.643 -0.299 -4.464 1.00 93.56 94 VAL A CA 1
ATOM 684 C C . VAL A 1 94 ? 2.746 0.091 -2.987 1.00 93.56 94 VAL A C 1
ATOM 686 O O . VAL A 1 94 ? 1.759 -0.026 -2.263 1.00 93.56 94 VAL A O 1
ATOM 689 N N . ALA A 1 95 ? 3.904 0.572 -2.522 1.00 95.06 95 ALA A N 1
ATOM 690 C CA . ALA A 1 95 ? 4.069 1.022 -1.140 1.00 95.06 95 ALA A CA 1
ATOM 691 C C . ALA A 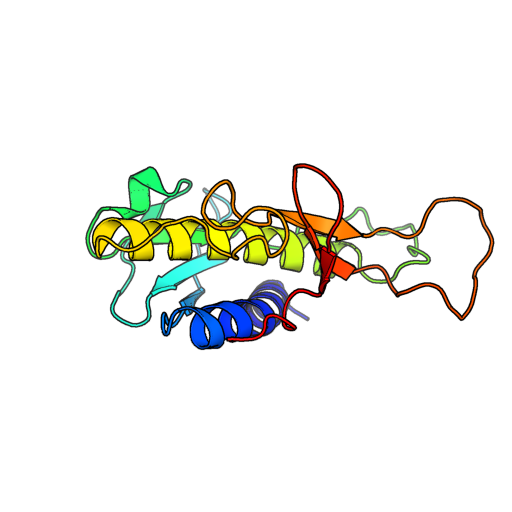1 95 ? 3.194 2.244 -0.813 1.00 95.06 95 ALA A C 1
ATOM 693 O O . ALA A 1 95 ? 2.610 2.306 0.271 1.00 95.06 95 ALA A O 1
ATOM 694 N N . ASP A 1 96 ? 3.065 3.186 -1.746 1.00 95.00 96 ASP A N 1
ATOM 695 C CA . ASP A 1 96 ? 2.211 4.365 -1.591 1.00 95.00 96 ASP A CA 1
ATOM 696 C C . ASP A 1 96 ? 0.722 3.992 -1.529 1.00 95.00 96 ASP A C 1
ATOM 698 O O . ASP A 1 96 ? 0.028 4.358 -0.579 1.00 95.00 96 ASP A O 1
ATOM 702 N N . VAL A 1 97 ? 0.252 3.171 -2.471 1.00 94.94 97 VAL A N 1
ATOM 703 C CA . VAL A 1 97 ? -1.136 2.678 -2.524 1.00 94.94 97 VAL A CA 1
ATOM 704 C C . VAL A 1 97 ? -1.467 1.821 -1.294 1.00 94.94 97 VAL A C 1
ATOM 706 O O . VAL A 1 97 ? -2.539 1.960 -0.704 1.00 94.94 97 VAL A O 1
ATOM 709 N N . ALA A 1 98 ? -0.547 0.972 -0.836 1.00 95.94 98 ALA A N 1
ATOM 710 C CA . ALA A 1 98 ? -0.743 0.179 0.377 1.00 95.94 98 ALA A CA 1
ATOM 711 C C . ALA A 1 98 ? -0.806 1.040 1.643 1.00 95.94 98 ALA A C 1
ATOM 713 O O . ALA A 1 98 ? -1.632 0.774 2.520 1.00 95.94 98 ALA A O 1
ATOM 714 N N . GLN A 1 99 ? 0.023 2.086 1.739 1.00 96.62 99 GLN A N 1
ATOM 715 C CA . GLN A 1 99 ? -0.089 3.082 2.804 1.00 96.62 99 GLN A CA 1
ATOM 716 C C . GLN A 1 99 ? -1.463 3.732 2.789 1.00 96.62 99 GLN A C 1
ATOM 718 O O . GLN A 1 99 ? -2.136 3.768 3.813 1.00 96.62 99 GLN A O 1
ATOM 723 N N . GLN A 1 100 ? -1.890 4.187 1.624 1.00 95.50 100 GLN A N 1
ATOM 724 C CA . GLN A 1 100 ? -3.187 4.792 1.404 1.00 95.50 100 GLN A CA 1
ATOM 725 C C . GLN A 1 100 ? -4.349 3.897 1.890 1.00 95.50 100 GLN A C 1
ATOM 727 O O . GLN A 1 100 ? -5.148 4.335 2.719 1.00 95.50 100 GLN A O 1
ATOM 732 N N . VAL A 1 101 ? -4.400 2.629 1.467 1.00 95.25 101 VAL A N 1
ATOM 733 C CA . VAL A 1 101 ? -5.422 1.660 1.919 1.00 95.25 101 VAL A CA 1
ATOM 734 C C . VAL A 1 101 ? -5.346 1.429 3.432 1.00 95.25 101 VAL A C 1
ATOM 736 O O . VAL A 1 101 ? -6.356 1.508 4.127 1.00 95.25 101 VAL A O 1
ATOM 739 N N . THR A 1 102 ? -4.148 1.196 3.968 1.00 95.75 102 THR A N 1
ATOM 740 C CA . THR A 1 102 ? -3.956 0.889 5.395 1.00 95.75 102 THR A CA 1
ATOM 741 C C . THR A 1 102 ? -4.407 2.043 6.291 1.00 95.75 102 THR A C 1
ATOM 743 O O . THR A 1 102 ? -5.096 1.823 7.284 1.00 95.75 102 THR A O 1
ATOM 746 N N . GLN A 1 103 ? -4.065 3.284 5.933 1.00 95.12 103 GLN A N 1
ATOM 747 C CA . GLN A 1 103 ? -4.455 4.476 6.690 1.00 95.12 103 GLN A CA 1
ATOM 748 C C . GLN A 1 103 ? -5.972 4.676 6.712 1.00 95.12 103 GLN A C 1
ATOM 750 O O . GLN A 1 103 ? -6.520 5.026 7.757 1.00 95.12 103 GLN A O 1
ATOM 755 N N . MET A 1 104 ? -6.647 4.415 5.589 1.00 93.69 104 MET A N 1
ATOM 756 C CA . MET A 1 104 ? -8.108 4.469 5.522 1.00 93.69 104 MET A CA 1
ATOM 757 C C . MET A 1 104 ? -8.750 3.435 6.439 1.00 93.69 104 MET A C 1
ATOM 759 O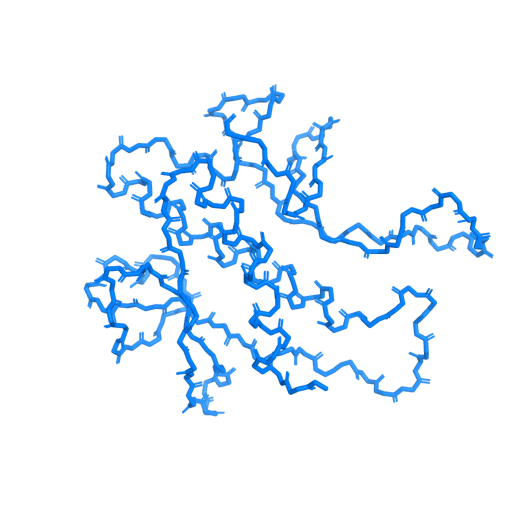 O . MET A 1 104 ? -9.585 3.791 7.264 1.00 93.69 104 MET A O 1
ATOM 763 N N . VAL A 1 105 ? -8.301 2.182 6.369 1.00 92.88 105 VAL A N 1
ATOM 764 C CA . VAL A 1 105 ? -8.840 1.096 7.199 1.00 92.88 105 VAL A CA 1
ATOM 765 C C . VAL A 1 105 ? -8.605 1.365 8.688 1.00 92.88 105 VAL A C 1
ATOM 767 O O . VAL A 1 105 ? -9.496 1.142 9.508 1.00 92.88 105 VAL A O 1
ATOM 770 N N . LEU A 1 106 ? -7.427 1.870 9.069 1.00 94.31 106 LEU A N 1
ATOM 771 C CA . LEU A 1 106 ? -7.153 2.268 10.453 1.00 94.31 106 LEU A CA 1
ATOM 772 C C . LEU A 1 106 ? -8.103 3.380 10.911 1.00 94.31 106 LEU A C 1
ATOM 774 O O . LEU A 1 106 ? -8.673 3.282 11.999 1.00 94.31 106 LEU A O 1
ATOM 778 N N . TRP A 1 107 ? -8.315 4.397 10.072 1.00 92.75 107 TRP A N 1
ATOM 779 C CA . TRP A 1 107 ? -9.212 5.506 10.380 1.00 92.75 107 TRP A CA 1
ATOM 780 C C . TRP A 1 107 ? -10.668 5.053 10.552 1.00 92.75 107 TRP A C 1
ATOM 782 O O . TRP A 1 107 ? -11.300 5.410 11.547 1.00 92.75 107 TRP A O 1
ATOM 792 N N . GLU A 1 108 ? -11.189 4.231 9.638 1.00 91.19 108 GLU A N 1
ATOM 793 C CA . GLU A 1 108 ? -12.560 3.701 9.704 1.00 91.19 108 GLU A CA 1
ATOM 794 C C . GLU A 1 108 ? -12.806 2.860 10.961 1.00 91.19 108 GLU A C 1
ATOM 796 O O . GLU A 1 108 ? -13.894 2.896 11.538 1.00 91.19 108 GLU A O 1
ATOM 801 N N . ASN A 1 109 ? -11.776 2.159 11.438 1.00 91.94 109 ASN A N 1
ATOM 802 C CA . ASN A 1 109 ? -11.824 1.389 12.679 1.00 91.94 109 ASN A CA 1
ATOM 803 C C . ASN A 1 109 ? -11.541 2.228 13.941 1.00 91.94 109 ASN A C 1
ATOM 805 O O . ASN A 1 109 ? -11.424 1.674 15.035 1.00 91.94 109 ASN A O 1
ATOM 809 N N . GLY A 1 110 ? -11.413 3.554 13.823 1.00 94.62 110 GLY A N 1
ATOM 810 C CA . GLY A 1 110 ? -11.151 4.452 14.952 1.00 94.62 110 GLY A CA 1
ATOM 811 C C . GLY A 1 110 ? -9.751 4.313 15.563 1.00 94.62 110 GLY A C 1
ATOM 812 O O . GLY A 1 110 ? -9.549 4.692 16.716 1.00 94.62 110 GLY A O 1
ATOM 813 N N . SER A 1 111 ? -8.799 3.756 14.812 1.00 94.25 111 SER A N 1
ATOM 814 C CA . SER A 1 111 ? -7.386 3.646 15.188 1.00 94.25 111 SER A CA 1
ATOM 815 C C . SER A 1 111 ? -6.571 4.826 14.646 1.00 94.25 111 SER A C 1
ATOM 817 O O . SER A 1 111 ? -7.036 5.575 13.787 1.00 94.25 111 SER A O 1
ATOM 819 N N . ASP A 1 112 ? -5.350 5.010 15.155 1.00 93.69 112 ASP A N 1
ATOM 820 C CA . ASP A 1 112 ? -4.436 6.056 14.679 1.00 93.69 112 ASP A CA 1
ATOM 821 C C . ASP A 1 112 ? -4.035 5.790 13.210 1.00 93.69 112 ASP A C 1
ATOM 823 O O . ASP A 1 112 ? -3.429 4.752 12.930 1.00 93.69 112 ASP A O 1
ATOM 827 N N . PRO A 1 113 ? -4.345 6.696 12.261 1.00 93.88 113 PRO A N 1
ATOM 828 C CA . PRO A 1 113 ? -4.028 6.503 10.851 1.00 93.88 113 PRO A CA 1
ATOM 829 C C . PRO A 1 113 ? -2.575 6.870 10.502 1.00 93.88 113 PRO A C 1
ATOM 831 O O . PRO A 1 113 ? -2.229 6.939 9.325 1.00 93.88 113 PRO A O 1
ATOM 834 N N . THR A 1 114 ? -1.689 7.132 11.468 1.00 94.44 114 THR A N 1
ATOM 835 C CA . THR A 1 114 ? -0.274 7.452 11.206 1.00 94.44 114 THR A CA 1
ATOM 836 C C . THR A 1 114 ? 0.572 6.204 10.917 1.00 94.44 114 THR A C 1
ATOM 838 O O . THR A 1 114 ? 1.545 5.901 11.602 1.00 94.44 114 THR A O 1
ATOM 841 N N . TRP A 1 115 ? 0.230 5.485 9.843 1.00 95.19 115 TRP A N 1
ATOM 842 C CA . TRP A 1 115 ? 0.954 4.293 9.389 1.00 95.19 115 TRP A CA 1
ATOM 843 C C . TRP A 1 115 ? 1.767 4.518 8.094 1.00 95.19 115 TRP A C 1
ATOM 845 O O . TRP A 1 115 ? 1.246 5.128 7.157 1.00 95.19 115 TRP A O 1
ATOM 855 N N . PRO A 1 116 ? 3.006 4.001 7.976 1.00 95.38 116 PRO A N 1
ATOM 856 C CA . PRO A 1 116 ? 3.791 3.393 9.050 1.00 95.38 116 PRO A CA 1
ATOM 857 C C . PRO A 1 116 ? 4.162 4.397 10.147 1.00 95.38 116 PRO A C 1
ATOM 859 O O . PRO A 1 116 ? 4.418 5.560 9.821 1.00 95.38 116 PRO A O 1
ATOM 862 N N . PRO A 1 117 ? 4.236 3.977 11.421 1.00 91.25 117 PRO A N 1
ATOM 863 C CA . PRO A 1 117 ? 4.554 4.883 12.516 1.00 91.25 117 PRO A CA 1
ATOM 864 C C . PRO A 1 117 ? 5.976 5.432 12.374 1.00 91.25 117 PRO A C 1
ATOM 866 O O . PRO A 1 117 ? 6.929 4.697 12.112 1.00 91.25 117 PRO A O 1
ATOM 869 N N . CYS A 1 118 ? 6.136 6.743 12.562 1.00 91.44 118 CYS A N 1
ATOM 870 C CA . CYS A 1 118 ? 7.459 7.348 12.639 1.00 91.44 118 CYS A CA 1
ATOM 871 C C . CYS A 1 118 ? 8.058 7.123 14.040 1.00 91.44 118 CYS A C 1
ATOM 873 O O . CYS A 1 118 ? 7.468 7.598 15.013 1.00 91.44 118 CYS A O 1
ATOM 875 N N . PRO A 1 119 ? 9.232 6.471 14.171 1.00 86.06 119 PRO A N 1
ATOM 876 C CA . PRO A 1 119 ? 9.855 6.246 15.478 1.00 86.06 119 PRO A CA 1
ATOM 877 C C . PRO A 1 119 ? 10.324 7.552 16.132 1.00 86.06 119 PRO A C 1
ATOM 879 O O . PRO A 1 119 ? 10.330 7.663 17.355 1.00 86.06 119 PRO A O 1
ATOM 882 N N . ASP A 1 120 ? 10.673 8.550 15.318 1.00 88.06 120 ASP A N 1
ATOM 883 C CA . ASP A 1 120 ? 11.173 9.845 15.784 1.00 88.06 120 ASP A CA 1
ATOM 884 C C . ASP A 1 120 ? 10.031 10.808 16.172 1.00 88.06 120 ASP A C 1
ATOM 886 O O . ASP A 1 120 ? 10.224 11.708 16.988 1.00 88.06 120 ASP A O 1
ATOM 890 N N . HIS A 1 121 ? 8.834 10.620 15.599 1.00 87.75 121 HIS A N 1
ATOM 891 C CA . HIS A 1 121 ? 7.684 11.527 15.729 1.00 87.75 121 HIS A CA 1
ATOM 892 C C . HIS A 1 121 ? 6.363 10.744 15.842 1.00 87.75 121 HIS A C 1
ATOM 894 O O . HIS A 1 121 ? 5.471 10.860 14.994 1.00 87.75 121 HIS A O 1
ATOM 900 N N . GLY A 1 122 ? 6.252 9.915 16.883 1.00 83.00 122 GLY A N 1
ATOM 901 C CA . GLY A 1 122 ? 5.089 9.050 17.103 1.00 83.00 122 GLY A CA 1
ATOM 902 C C . GLY A 1 122 ? 3.766 9.825 17.118 1.00 83.00 122 GLY A C 1
ATOM 903 O O . GLY A 1 122 ? 3.643 10.833 17.815 1.00 83.00 122 GLY A O 1
ATOM 904 N N . GLY A 1 123 ? 2.789 9.370 16.327 1.00 82.56 123 GLY A N 1
ATOM 905 C CA . GLY A 1 123 ? 1.451 9.970 16.229 1.00 82.56 123 GLY A CA 1
ATOM 906 C C . GLY A 1 123 ? 1.380 11.326 15.512 1.00 82.56 123 GLY A C 1
ATOM 907 O O . GLY A 1 123 ? 0.305 11.914 15.431 1.00 82.56 123 GLY A O 1
ATOM 908 N N . VAL A 1 124 ? 2.496 11.857 14.994 1.00 88.44 124 VAL A N 1
ATOM 909 C CA . VAL A 1 124 ? 2.518 13.168 14.313 1.00 88.44 124 VAL A CA 1
ATOM 910 C C . VAL A 1 124 ? 2.359 13.014 12.806 1.00 88.44 124 VAL A C 1
ATOM 912 O O . VAL A 1 124 ? 1.585 13.733 12.176 1.00 88.44 124 VAL A O 1
ATOM 915 N N . HIS A 1 125 ? 3.119 12.098 12.212 1.00 92.81 125 HIS A N 1
ATOM 916 C CA . HIS A 1 125 ? 3.069 11.835 10.783 1.00 92.81 125 HIS A CA 1
ATOM 917 C C . HIS A 1 125 ? 3.483 10.392 10.477 1.00 92.81 125 HIS A C 1
ATOM 919 O O . HIS A 1 125 ? 4.339 9.827 11.167 1.00 92.81 125 HIS A O 1
ATOM 925 N N . PRO A 1 126 ? 2.955 9.804 9.398 1.00 94.88 126 PRO A N 1
ATOM 926 C CA . PRO A 1 126 ? 3.445 8.525 8.918 1.00 94.88 126 PRO A CA 1
ATOM 927 C C . PRO A 1 126 ? 4.839 8.670 8.284 1.00 94.88 126 PRO A C 1
ATOM 929 O O . PRO A 1 126 ? 5.215 9.744 7.796 1.00 94.88 126 PRO A O 1
ATOM 932 N N . LEU A 1 127 ? 5.604 7.580 8.234 1.00 95.31 127 LEU A N 1
ATOM 933 C CA . LEU A 1 127 ? 6.722 7.455 7.296 1.00 95.31 127 LEU A CA 1
ATOM 934 C C . LEU A 1 127 ? 6.180 7.477 5.861 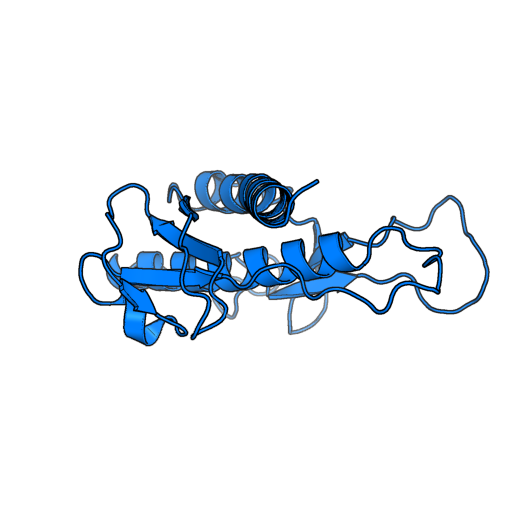1.00 95.31 127 LEU A C 1
ATOM 936 O O . LEU A 1 127 ? 5.067 7.030 5.612 1.00 95.31 127 LEU A O 1
ATOM 940 N N . ARG A 1 128 ? 6.951 7.983 4.899 1.00 95.56 128 ARG A N 1
ATOM 941 C CA . ARG A 1 128 ? 6.560 8.017 3.481 1.00 95.56 128 ARG A CA 1
ATOM 942 C C . ARG A 1 128 ? 7.446 7.097 2.652 1.00 95.56 128 ARG A C 1
ATOM 944 O O . ARG A 1 128 ? 8.653 7.070 2.911 1.00 95.56 128 ARG A O 1
ATOM 951 N N . PRO A 1 129 ? 6.895 6.370 1.669 1.00 94.75 129 PRO A N 1
ATOM 952 C CA . PRO A 1 129 ? 7.724 5.623 0.741 1.00 94.75 129 PRO A CA 1
ATOM 953 C C . PRO A 1 129 ? 8.589 6.614 -0.045 1.00 94.75 129 PRO A C 1
ATOM 955 O O . PRO A 1 129 ? 8.142 7.690 -0.444 1.00 94.75 129 PRO A O 1
ATOM 958 N N . ARG A 1 130 ? 9.871 6.294 -0.196 1.00 91.00 130 ARG A N 1
ATOM 959 C CA . ARG A 1 130 ? 10.831 7.063 -0.987 1.00 91.00 130 ARG A CA 1
ATOM 960 C C . ARG A 1 130 ? 11.766 6.108 -1.706 1.00 91.00 130 ARG A C 1
ATOM 962 O O . ARG A 1 130 ? 12.201 5.112 -1.130 1.00 91.00 130 ARG A O 1
ATOM 969 N N . LEU A 1 131 ? 12.088 6.448 -2.948 1.00 86.38 131 LEU A N 1
ATOM 970 C CA . LEU A 1 131 ? 13.171 5.817 -3.687 1.00 86.38 131 LEU A CA 1
ATOM 971 C C . LEU A 1 131 ? 14.503 6.331 -3.145 1.00 86.38 131 LEU A C 1
ATOM 973 O O . LEU A 1 131 ? 14.788 7.526 -3.209 1.00 86.38 131 LEU A O 1
ATOM 977 N N . ASP A 1 132 ? 15.306 5.422 -2.607 1.00 76.88 132 ASP A N 1
ATOM 978 C CA . ASP A 1 132 ? 16.689 5.684 -2.234 1.00 76.88 132 ASP A CA 1
ATOM 979 C C . ASP A 1 132 ? 17.581 5.295 -3.415 1.00 76.88 132 ASP A C 1
ATOM 981 O O . ASP A 1 132 ? 17.947 4.131 -3.593 1.00 76.88 132 ASP A O 1
ATOM 985 N N . THR A 1 133 ? 17.851 6.264 -4.292 1.00 64.81 133 THR A N 1
ATOM 986 C CA . THR A 1 133 ? 18.776 6.091 -5.416 1.00 64.81 133 THR A CA 1
ATOM 987 C C . THR A 1 133 ? 20.180 6.505 -4.977 1.00 64.81 133 THR A C 1
ATOM 989 O O . THR A 1 133 ? 20.351 7.652 -4.547 1.00 64.81 133 THR A O 1
ATOM 992 N N . PRO A 1 134 ? 21.208 5.648 -5.120 1.00 56.78 134 PRO A N 1
ATOM 993 C CA . PRO A 1 134 ? 22.575 6.039 -4.813 1.00 56.78 134 PRO A CA 1
ATOM 994 C C . PRO A 1 134 ? 22.970 7.266 -5.641 1.00 56.78 134 PRO A C 1
ATOM 996 O O . PRO A 1 134 ? 22.733 7.313 -6.848 1.00 56.78 134 PRO A O 1
ATOM 999 N N . GLY A 1 135 ? 23.572 8.262 -4.989 1.00 54.69 135 GLY A N 1
ATOM 1000 C CA . GLY A 1 135 ? 23.995 9.503 -5.634 1.00 54.69 135 GLY A CA 1
ATOM 1001 C C . GLY A 1 135 ? 24.877 9.278 -6.870 1.00 54.69 135 GLY A C 1
ATOM 1002 O O . GLY A 1 135 ? 25.659 8.332 -6.945 1.00 54.69 135 GLY A O 1
ATOM 1003 N N . TRP A 1 136 ? 24.743 10.193 -7.829 1.00 45.72 136 TRP A N 1
ATOM 1004 C CA . TRP A 1 136 ? 25.389 10.246 -9.148 1.00 45.72 136 TRP A CA 1
ATOM 1005 C C . TRP A 1 136 ? 26.906 10.545 -9.110 1.00 45.72 136 TRP A C 1
ATOM 1007 O O . TRP A 1 136 ? 27.435 11.206 -9.997 1.00 45.72 136 TRP A O 1
ATOM 1017 N N . ASP A 1 137 ? 27.643 10.131 -8.080 1.00 47.34 137 ASP A N 1
ATOM 1018 C CA . ASP A 1 137 ? 29.071 10.467 -7.939 1.00 47.34 137 ASP A CA 1
ATOM 1019 C C . ASP A 1 137 ? 30.025 9.475 -8.630 1.00 47.34 137 ASP A C 1
ATOM 1021 O O . ASP A 1 137 ? 31.234 9.527 -8.417 1.00 47.34 137 ASP A O 1
ATOM 1025 N N . GLY A 1 138 ? 29.510 8.611 -9.514 1.00 42.28 138 GLY A N 1
ATOM 1026 C CA . GLY A 1 138 ? 30.316 7.856 -10.484 1.00 42.28 138 GLY A CA 1
ATOM 1027 C C . GLY A 1 138 ? 31.307 6.851 -9.884 1.00 42.28 138 GLY A C 1
ATOM 1028 O O . GLY A 1 138 ? 32.106 6.274 -10.618 1.00 42.28 138 GLY A O 1
ATOM 1029 N N . GLN A 1 139 ? 31.263 6.622 -8.572 1.00 45.09 139 GLN A N 1
ATOM 1030 C CA . GLN A 1 139 ? 31.990 5.548 -7.914 1.00 45.09 139 GLN A CA 1
ATOM 1031 C C . GLN A 1 139 ? 30.998 4.467 -7.508 1.00 45.09 139 GLN A C 1
ATOM 1033 O O . GLN A 1 139 ? 30.243 4.631 -6.549 1.00 45.09 139 GLN A O 1
ATOM 1038 N N . GLU A 1 140 ? 31.029 3.342 -8.224 1.00 45.41 140 GLU A N 1
ATOM 1039 C CA . GLU A 1 140 ? 30.552 2.072 -7.685 1.00 45.41 140 GLU A CA 1
ATOM 1040 C C . GLU A 1 140 ? 31.313 1.823 -6.386 1.00 45.41 140 GLU A C 1
ATOM 1042 O O . GLU A 1 140 ? 32.496 1.472 -6.388 1.00 45.41 140 GLU A O 1
ATOM 1047 N N . ARG A 1 141 ? 30.658 2.078 -5.255 1.00 50.84 141 ARG A N 1
ATOM 1048 C CA . ARG A 1 141 ? 31.187 1.648 -3.974 1.00 50.84 141 ARG A CA 1
ATOM 1049 C C . ARG A 1 141 ? 30.503 0.332 -3.602 1.00 50.84 141 ARG A C 1
ATOM 1051 O O . ARG A 1 141 ? 29.275 0.309 -3.541 1.00 50.84 141 ARG A O 1
ATOM 1058 N N . PRO A 1 142 ? 31.255 -0.753 -3.357 1.00 52.66 142 PRO A N 1
ATOM 1059 C CA . PRO A 1 142 ? 30.689 -2.066 -3.036 1.00 52.66 142 PRO A CA 1
ATOM 1060 C C . PRO A 1 142 ? 29.923 -2.103 -1.700 1.00 52.66 142 PRO A C 1
ATOM 1062 O O . PRO A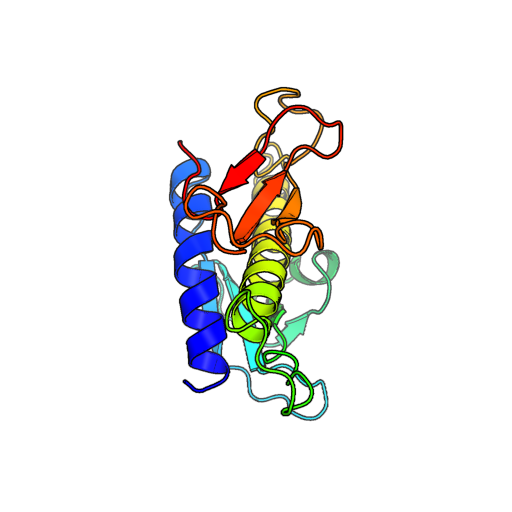 1 142 ? 29.282 -3.101 -1.393 1.00 52.66 142 PRO A O 1
ATOM 1065 N N . ASP A 1 143 ? 29.991 -1.030 -0.907 1.00 53.41 143 ASP A N 1
ATOM 1066 C CA . ASP A 1 143 ? 29.288 -0.824 0.361 1.00 53.41 143 ASP A CA 1
ATOM 1067 C C . ASP A 1 143 ? 28.017 0.038 0.230 1.00 53.41 143 ASP A C 1
ATOM 1069 O O . ASP A 1 143 ? 27.315 0.239 1.224 1.00 53.41 143 ASP A O 1
ATOM 1073 N N . ARG A 1 144 ? 27.691 0.554 -0.965 1.00 51.66 144 ARG A N 1
ATOM 1074 C CA . ARG A 1 144 ? 26.440 1.292 -1.168 1.00 51.66 144 ARG A CA 1
ATOM 1075 C C . ARG A 1 144 ? 25.264 0.337 -1.353 1.00 51.66 144 ARG A C 1
ATOM 1077 O O . ARG A 1 144 ? 25.378 -0.612 -2.128 1.00 51.66 144 ARG A O 1
ATOM 1084 N N . PRO A 1 145 ? 24.124 0.588 -0.684 1.00 52.47 145 PRO A N 1
ATOM 1085 C CA . PRO A 1 145 ? 22.930 -0.207 -0.908 1.00 52.47 145 PRO A CA 1
ATOM 1086 C C . PRO A 1 145 ? 22.521 -0.113 -2.381 1.00 52.47 145 PRO A C 1
ATOM 1088 O O . PRO A 1 145 ? 22.562 0.960 -2.985 1.00 52.47 145 PRO A O 1
ATOM 1091 N N . VAL A 1 146 ? 22.128 -1.254 -2.953 1.00 62.19 146 VAL A N 1
ATOM 1092 C CA . VAL A 1 146 ? 21.378 -1.295 -4.214 1.00 62.19 146 VAL A CA 1
ATOM 1093 C C . VAL A 1 146 ? 20.178 -0.358 -4.059 1.00 62.19 146 VAL A C 1
ATOM 1095 O O . VAL A 1 146 ? 19.604 -0.281 -2.967 1.00 62.19 146 VAL A O 1
ATOM 1098 N N . ALA A 1 147 ? 19.827 0.378 -5.118 1.00 66.94 147 ALA A N 1
ATOM 1099 C CA . ALA A 1 147 ? 18.665 1.258 -5.086 1.00 66.94 147 ALA A CA 1
ATOM 1100 C C . ALA A 1 147 ? 17.448 0.492 -4.540 1.00 66.94 147 ALA A C 1
ATOM 1102 O O . ALA A 1 147 ? 17.224 -0.665 -4.899 1.00 66.94 147 ALA A O 1
ATOM 1103 N N . SER A 1 148 ? 16.724 1.099 -3.601 1.00 81.31 148 SER A N 1
ATOM 1104 C CA . SER A 1 148 ? 15.656 0.423 -2.857 1.00 81.31 148 SER A CA 1
ATOM 1105 C C . SER A 1 148 ? 14.553 1.396 -2.460 1.00 81.31 148 SER A C 1
ATOM 1107 O O . SER A 1 148 ? 14.767 2.606 -2.386 1.00 81.31 148 SER A O 1
ATOM 1109 N N . VAL A 1 149 ? 13.359 0.867 -2.197 1.00 88.94 149 VAL A N 1
ATOM 1110 C CA . VAL A 1 149 ? 12.261 1.646 -1.619 1.00 88.94 149 VAL A CA 1
ATOM 1111 C C . VAL A 1 149 ? 12.377 1.599 -0.099 1.00 88.94 149 VAL A C 1
ATOM 1113 O O . VAL A 1 149 ? 12.590 0.536 0.493 1.00 88.94 149 VAL A O 1
ATOM 1116 N N . ARG A 1 150 ? 12.237 2.758 0.545 1.00 92.81 150 ARG A N 1
ATOM 1117 C CA . ARG A 1 150 ? 12.349 2.902 1.999 1.00 92.81 150 ARG A CA 1
ATOM 1118 C C . ARG A 1 150 ? 11.194 3.710 2.577 1.00 92.81 150 ARG A C 1
ATOM 1120 O O . ARG A 1 150 ? 10.784 4.712 1.996 1.00 92.81 150 ARG A O 1
ATOM 1127 N N . TRP A 1 151 ? 10.750 3.345 3.773 1.00 94.44 151 TRP A N 1
ATOM 1128 C CA . TRP A 1 151 ? 9.899 4.169 4.625 1.00 94.44 151 TRP A CA 1
ATOM 1129 C C . TRP A 1 151 ? 10.739 5.260 5.284 1.00 94.44 151 TRP A C 1
ATOM 1131 O O . TRP A 1 151 ? 11.619 4.969 6.090 1.00 94.44 151 TRP A O 1
ATOM 1141 N N . THR A 1 152 ? 10.489 6.521 4.944 1.00 94.19 152 THR A N 1
ATOM 1142 C CA . THR A 1 152 ? 11.337 7.652 5.342 1.00 94.19 152 THR A CA 1
ATOM 1143 C C . THR A 1 152 ? 10.555 8.699 6.124 1.00 94.19 152 THR A C 1
ATOM 1145 O O . THR A 1 152 ? 9.430 9.050 5.768 1.00 94.19 152 THR A O 1
ATOM 1148 N N . CYS A 1 153 ? 11.164 9.223 7.188 1.00 93.50 153 CYS A N 1
ATOM 1149 C CA . CYS A 1 153 ? 10.606 10.318 7.970 1.00 93.50 153 CYS A CA 1
ATOM 1150 C C . CYS A 1 153 ? 10.538 11.607 7.121 1.00 93.50 153 CYS A C 1
ATOM 1152 O O . CYS A 1 153 ? 11.582 12.074 6.657 1.00 93.50 153 CYS A O 1
ATOM 1154 N N . PRO A 1 154 ? 9.357 12.228 6.933 1.00 91.19 154 PRO A N 1
ATOM 1155 C CA . PRO A 1 154 ? 9.235 13.481 6.183 1.00 91.19 154 PRO A CA 1
ATOM 1156 C C . PRO A 1 154 ? 9.952 14.666 6.848 1.00 91.19 154 PRO A C 1
ATOM 1158 O O . PRO A 1 154 ? 10.352 15.596 6.154 1.00 91.19 154 PRO A O 1
ATOM 1161 N N . SER A 1 155 ? 10.146 14.623 8.168 1.00 88.50 155 SER A N 1
ATOM 1162 C CA . SER A 1 155 ? 10.822 15.670 8.950 1.00 88.50 155 SER A CA 1
ATOM 1163 C C . SER A 1 155 ? 12.346 15.472 9.051 1.00 88.50 155 SER A C 1
ATOM 1165 O O . SER A 1 155 ? 13.033 16.288 9.660 1.00 88.50 155 SER A O 1
ATOM 1167 N N . GLY A 1 156 ? 12.886 14.403 8.450 1.00 74.25 156 GLY A N 1
ATOM 1168 C CA . GLY A 1 156 ? 14.288 13.986 8.576 1.00 74.25 156 GLY A CA 1
ATOM 1169 C C . GLY A 1 156 ? 14.553 13.081 9.790 1.00 74.25 156 GLY A C 1
ATOM 1170 O O . GLY A 1 156 ? 13.713 12.957 10.677 1.00 74.25 156 GLY A O 1
ATOM 1171 N N . GLY A 1 157 ? 15.714 12.413 9.818 1.00 72.50 157 GLY A N 1
ATOM 1172 C CA . GLY A 1 157 ? 16.176 11.604 10.962 1.00 72.50 157 GLY A CA 1
ATOM 1173 C C . GLY A 1 157 ? 16.244 10.094 10.704 1.00 72.50 157 GLY A C 1
ATOM 1174 O O . GLY A 1 157 ? 17.328 9.523 10.812 1.00 72.50 157 GLY A O 1
ATOM 1175 N N . GLY A 1 158 ? 15.134 9.461 10.303 1.00 81.88 158 GLY A N 1
ATOM 1176 C CA . GLY A 1 158 ? 15.028 7.997 10.181 1.00 81.88 158 GLY A CA 1
ATOM 1177 C C . GLY A 1 158 ? 14.539 7.477 8.823 1.00 81.88 158 GLY A C 1
ATOM 1178 O O . GLY A 1 158 ? 13.684 8.082 8.168 1.00 81.88 158 GLY A O 1
ATOM 1179 N N . SER A 1 159 ? 15.070 6.323 8.403 1.00 89.00 159 SER A N 1
ATOM 1180 C CA . SER A 1 159 ? 14.618 5.595 7.212 1.00 89.00 159 SER A CA 1
ATOM 1181 C C . SER A 1 159 ? 14.806 4.084 7.366 1.00 89.00 159 SER A C 1
ATOM 1183 O O . SER A 1 159 ? 15.905 3.618 7.678 1.00 89.00 159 SER A O 1
ATOM 1185 N N . VAL A 1 160 ? 13.761 3.308 7.088 1.00 90.25 160 VAL A N 1
ATOM 1186 C CA . VAL A 1 160 ? 13.731 1.841 7.215 1.00 90.25 160 VAL A CA 1
ATOM 1187 C C . VAL A 1 160 ? 13.421 1.226 5.846 1.00 90.25 160 VAL A C 1
ATOM 1189 O O . VAL A 1 160 ? 12.566 1.761 5.142 1.00 90.25 160 VAL A O 1
ATOM 1192 N N . PRO A 1 161 ? 14.089 0.139 5.419 1.00 91.06 161 PRO A N 1
ATOM 1193 C CA . PRO A 1 161 ? 13.724 -0.543 4.178 1.00 91.06 161 PRO A CA 1
ATOM 1194 C C . PRO A 1 161 ? 12.257 -0.995 4.189 1.00 91.06 161 PRO A C 1
ATOM 1196 O O . PRO A 1 161 ? 11.754 -1.434 5.224 1.00 91.06 161 PRO A O 1
ATOM 1199 N N . VAL A 1 162 ? 11.581 -0.923 3.042 1.00 91.50 162 VAL A N 1
ATOM 1200 C CA . VAL A 1 162 ? 10.265 -1.562 2.883 1.00 91.50 162 VAL A CA 1
ATOM 1201 C C . VAL A 1 162 ? 10.419 -3.082 3.039 1.00 91.50 162 VAL A C 1
ATOM 1203 O O . VAL A 1 162 ? 11.370 -3.670 2.523 1.00 91.50 162 VAL A O 1
ATOM 1206 N N . GLY A 1 163 ? 9.508 -3.714 3.780 1.00 89.50 163 GLY A N 1
ATOM 1207 C CA . GLY A 1 163 ? 9.553 -5.126 4.180 1.00 89.50 163 GLY A CA 1
ATOM 1208 C C . GLY A 1 163 ? 10.311 -5.398 5.485 1.00 89.50 163 GLY A C 1
ATOM 1209 O O . GLY A 1 163 ? 10.479 -6.561 5.871 1.00 89.50 163 GLY A O 1
ATOM 1210 N N . ALA A 1 164 ? 10.814 -4.352 6.147 1.00 91.88 164 ALA A N 1
ATOM 1211 C CA . ALA A 1 164 ? 11.615 -4.448 7.365 1.00 91.88 164 ALA A CA 1
ATOM 1212 C C . ALA A 1 164 ? 10.998 -3.715 8.570 1.00 91.88 164 ALA A C 1
ATOM 1214 O O . ALA A 1 164 ? 11.710 -3.461 9.545 1.00 91.88 164 ALA A O 1
ATOM 1215 N N . LEU A 1 165 ? 9.704 -3.375 8.535 1.00 91.56 165 LEU A N 1
ATOM 1216 C CA . LEU A 1 165 ? 9.033 -2.832 9.716 1.00 91.56 165 LEU A CA 1
ATOM 1217 C C . LEU A 1 165 ? 8.894 -3.912 10.801 1.00 91.56 165 LEU A C 1
ATOM 1219 O O . LEU A 1 165 ? 8.584 -5.077 10.528 1.00 91.56 165 LEU A O 1
ATOM 1223 N N . ALA A 1 166 ? 9.141 -3.507 12.045 1.00 84.62 166 ALA A N 1
ATOM 1224 C CA . ALA A 1 166 ? 8.912 -4.319 13.235 1.00 84.62 166 ALA A CA 1
ATOM 1225 C C . ALA A 1 166 ? 7.516 -4.019 13.819 1.00 84.62 166 ALA A C 1
ATOM 1227 O O . ALA A 1 166 ? 7.059 -2.886 13.654 1.00 84.62 166 ALA A O 1
ATOM 1228 N N . PRO A 1 167 ? 6.854 -5.004 14.463 1.00 77.00 167 PRO A N 1
ATOM 1229 C CA . PRO A 1 167 ? 5.580 -4.809 15.160 1.00 77.00 167 PRO A CA 1
ATOM 1230 C C . PRO A 1 167 ? 5.673 -3.812 16.320 1.00 77.00 167 PRO A C 1
ATOM 1232 O O . PRO A 1 167 ? 6.774 -3.680 16.909 1.00 77.00 167 PRO A O 1
#